Protein AF-A0A352S3V0-F1 (afdb_monomer_lite)

pLDDT: mean 85.22, std 12.22, range [46.59, 95.69]

Sequence (81 aa):
MIDIYHNILWPRYKGAVFSEAYSHAHKAGHKVRFFHISSTGYGRTAYSSVDTSYHRYPYEILFDEPYEAIPTWKMSLRLMR

Foldseek 3Di:
DEEAEDAEDDDLVVLQVVLVVQVVCVVVVHDYEYEHQENAAPPCPPDPDRPNVSNNDHYDHNDDDHSVPDDPVNVVVSVVD

Structure (mmCIF, N/CA/C/O backbone):
data_AF-A0A352S3V0-F1
#
_entry.id   AF-A0A352S3V0-F1
#
loop_
_atom_site.group_PDB
_atom_site.id
_atom_site.type_symbol
_atom_site.label_atom_id
_atom_site.label_alt_id
_atom_site.label_comp_id
_atom_site.label_asym_id
_atom_site.label_entity_id
_atom_site.label_seq_id
_atom_site.pdbx_PDB_ins_code
_atom_site.Cartn_x
_atom_site.Cartn_y
_atom_site.Cartn_z
_atom_site.occupancy
_atom_site.B_iso_or_equiv
_atom_site.auth_seq_id
_atom_site.auth_comp_id
_atom_site.auth_asym_id
_atom_site.auth_atom_id
_atom_site.pdbx_PDB_model_num
ATOM 1 N N . MET A 1 1 ? -10.098 -11.946 7.119 1.00 85.81 1 MET A N 1
ATOM 2 C CA . MET A 1 1 ? -8.801 -11.281 6.871 1.00 85.81 1 MET A CA 1
ATOM 3 C C . MET A 1 1 ? -8.823 -10.805 5.435 1.00 85.81 1 MET A C 1
ATOM 5 O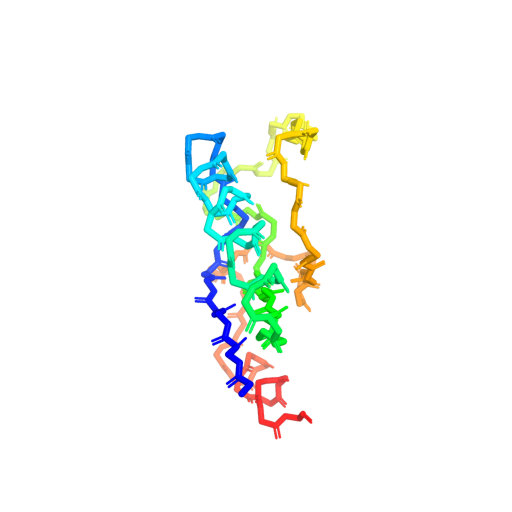 O . MET A 1 1 ? -9.325 -11.554 4.607 1.00 85.81 1 MET A O 1
ATOM 9 N N . ILE A 1 2 ? -8.419 -9.565 5.172 1.00 92.12 2 ILE A N 1
ATOM 10 C CA . ILE A 1 2 ? -8.543 -8.939 3.849 1.00 92.12 2 ILE A CA 1
ATOM 11 C C . ILE A 1 2 ? -7.149 -8.513 3.398 1.00 92.12 2 ILE A C 1
ATOM 13 O O . ILE A 1 2 ? -6.537 -7.659 4.036 1.00 92.12 2 ILE A O 1
ATOM 17 N N . ASP A 1 3 ? -6.670 -9.098 2.307 1.00 93.12 3 ASP A N 1
ATOM 18 C CA . ASP A 1 3 ? -5.386 -8.746 1.708 1.00 93.12 3 ASP A CA 1
ATOM 19 C C . ASP A 1 3 ? -5.633 -8.002 0.397 1.00 93.12 3 ASP A C 1
ATOM 21 O O . ASP A 1 3 ? -6.344 -8.488 -0.485 1.00 93.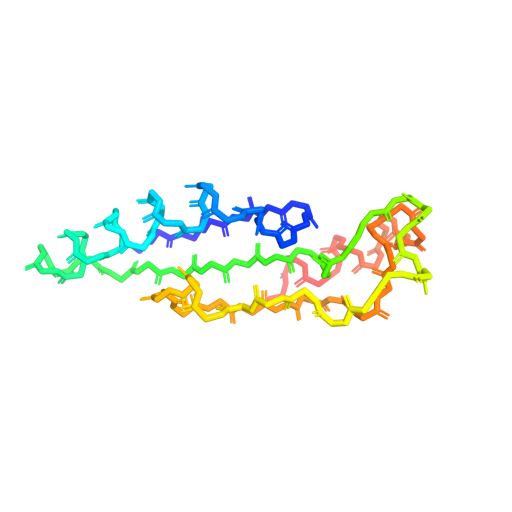12 3 ASP A O 1
ATOM 25 N N . ILE A 1 4 ? -5.081 -6.796 0.288 1.00 92.62 4 ILE A N 1
ATOM 26 C CA . ILE A 1 4 ? -5.261 -5.916 -0.866 1.00 92.62 4 ILE A CA 1
ATOM 27 C C . ILE A 1 4 ? -3.927 -5.794 -1.584 1.00 92.62 4 ILE A C 1
ATOM 29 O O . ILE A 1 4 ? -2.970 -5.256 -1.032 1.00 92.62 4 ILE A O 1
ATOM 33 N N . TYR A 1 5 ? -3.885 -6.260 -2.828 1.00 92.19 5 TYR A N 1
ATOM 34 C CA . TYR A 1 5 ? -2.708 -6.187 -3.685 1.00 92.19 5 TYR A CA 1
ATOM 35 C C . TYR A 1 5 ? -2.892 -5.108 -4.746 1.00 92.19 5 TYR A C 1
ATOM 37 O O . TYR A 1 5 ? -3.954 -5.001 -5.365 1.00 92.19 5 TYR A O 1
ATOM 45 N N . HIS A 1 6 ? -1.854 -4.310 -4.978 1.00 91.38 6 HIS A N 1
ATOM 46 C CA . HIS A 1 6 ? -1.847 -3.322 -6.048 1.00 91.38 6 HIS A CA 1
ATOM 47 C C . HIS A 1 6 ? -0.456 -3.175 -6.669 1.00 91.38 6 HIS A C 1
ATOM 49 O O . HIS A 1 6 ? 0.555 -3.225 -5.978 1.00 91.38 6 HIS A O 1
ATOM 55 N N . ASN A 1 7 ? -0.404 -2.944 -7.980 1.00 90.38 7 ASN A N 1
ATOM 56 C CA . ASN A 1 7 ? 0.842 -2.929 -8.753 1.00 90.38 7 ASN A CA 1
ATOM 57 C C . ASN A 1 7 ? 1.853 -1.886 -8.261 1.00 90.38 7 ASN A C 1
ATOM 59 O O . ASN A 1 7 ? 3.020 -2.195 -8.056 1.00 90.38 7 ASN A O 1
ATOM 63 N N . ILE A 1 8 ? 1.397 -0.654 -8.047 1.00 88.44 8 ILE A N 1
ATOM 64 C CA . ILE A 1 8 ? 2.248 0.461 -7.610 1.00 88.44 8 ILE A CA 1
ATOM 65 C C . ILE A 1 8 ? 1.713 1.118 -6.338 1.00 88.44 8 ILE A C 1
ATOM 67 O O . ILE A 1 8 ? 0.524 0.980 -6.027 1.00 88.44 8 ILE A O 1
ATOM 71 N N . LE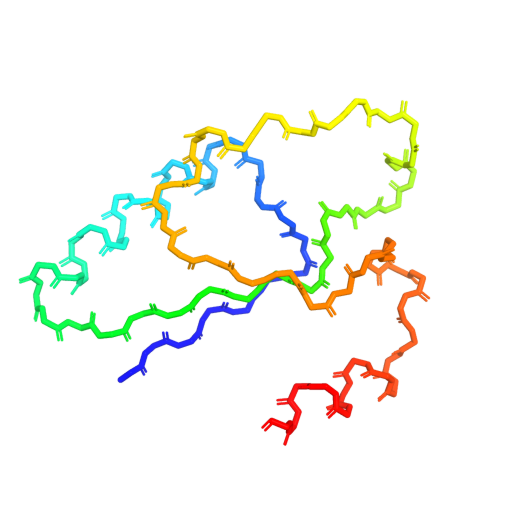U A 1 9 ? 2.552 1.869 -5.626 1.00 86.69 9 LEU A N 1
ATOM 72 C CA . LEU A 1 9 ? 2.105 2.712 -4.521 1.00 86.69 9 LEU A CA 1
ATOM 73 C C . LEU A 1 9 ? 1.051 3.714 -5.011 1.00 86.69 9 LEU A C 1
ATOM 75 O O . LEU A 1 9 ? 1.144 4.281 -6.106 1.00 86.69 9 LEU A O 1
ATOM 79 N N . TRP A 1 10 ? -0.004 3.899 -4.221 1.00 86.69 10 TRP A N 1
ATOM 80 C CA . TRP A 1 10 ? -1.120 4.727 -4.652 1.00 86.69 10 TRP A CA 1
ATOM 81 C C . TRP A 1 10 ? -0.777 6.221 -4.707 1.00 86.69 10 TRP A C 1
ATOM 83 O O . TRP A 1 10 ? -0.125 6.747 -3.809 1.00 86.69 10 TRP A O 1
ATOM 93 N N . PRO A 1 11 ? -1.300 6.951 -5.710 1.00 83.62 11 PRO A N 1
ATOM 94 C CA . PRO A 1 11 ? -1.295 8.406 -5.671 1.00 83.62 11 PRO A CA 1
ATOM 95 C C . PRO A 1 11 ? -2.173 8.921 -4.519 1.00 83.62 11 PRO A C 1
ATOM 97 O O . PRO A 1 11 ? -3.107 8.241 -4.080 1.00 83.62 11 PRO A O 1
ATOM 100 N N . ARG A 1 12 ? -1.924 10.167 -4.097 1.00 84.62 12 ARG A N 1
ATOM 101 C CA . ARG A 1 12 ? -2.564 10.845 -2.954 1.00 84.62 12 ARG A CA 1
ATOM 102 C C . ARG A 1 12 ? -4.053 10.564 -2.758 1.00 84.62 12 ARG A C 1
ATOM 104 O O . ARG A 1 12 ? -4.455 10.184 -1.663 1.00 84.62 12 ARG A O 1
ATOM 111 N N . TYR A 1 13 ? -4.875 10.730 -3.795 1.00 85.25 13 TYR A N 1
ATOM 112 C CA . TYR A 1 13 ? -6.328 10.565 -3.657 1.00 85.25 13 TYR A CA 1
ATOM 113 C C . TYR A 1 13 ? -6.729 9.124 -3.301 1.00 85.25 13 TYR A C 1
ATOM 115 O O . TYR A 1 13 ? -7.568 8.923 -2.427 1.00 85.25 13 TYR A O 1
ATOM 123 N N . LYS A 1 14 ? -6.093 8.114 -3.916 1.00 88.38 14 LYS A N 1
ATOM 124 C CA . LYS A 1 14 ? -6.323 6.701 -3.579 1.00 88.38 14 LYS A CA 1
ATOM 125 C C . LYS A 1 14 ? -5.808 6.406 -2.174 1.00 88.38 14 LYS A C 1
ATOM 127 O O . LYS A 1 14 ? -6.523 5.793 -1.391 1.00 88.38 14 LYS A O 1
ATOM 132 N N . GLY A 1 15 ? -4.618 6.905 -1.831 1.00 88.56 15 GLY A N 1
ATOM 133 C CA . GLY A 1 15 ? -4.062 6.763 -0.484 1.00 88.56 15 GLY A CA 1
ATOM 134 C C . GLY A 1 15 ? -5.002 7.300 0.604 1.00 88.56 15 GLY A C 1
ATOM 135 O O . GLY A 1 15 ? -5.226 6.626 1.608 1.00 88.56 15 GLY A O 1
ATOM 136 N N . ALA A 1 16 ? -5.633 8.456 0.375 1.00 90.44 16 ALA A N 1
ATOM 137 C CA . ALA A 1 16 ? -6.599 9.036 1.307 1.00 90.44 16 ALA A CA 1
ATOM 138 C C . ALA A 1 16 ? -7.878 8.190 1.442 1.00 90.44 16 ALA A C 1
ATOM 140 O O . ALA A 1 16 ? -8.292 7.889 2.560 1.00 90.44 16 ALA A O 1
ATOM 141 N N . VAL A 1 17 ? -8.466 7.750 0.323 1.00 92.50 17 VAL A N 1
ATOM 142 C CA . VAL A 1 17 ? -9.679 6.907 0.326 1.00 92.50 17 VAL A CA 1
ATOM 143 C C . VAL A 1 17 ? -9.438 5.595 1.069 1.00 92.50 17 VAL A C 1
ATOM 145 O O . VAL A 1 17 ? -10.226 5.217 1.935 1.00 92.50 17 VAL A O 1
ATOM 148 N N . PHE A 1 18 ? -8.331 4.912 0.779 1.00 93.25 18 PHE A N 1
ATOM 149 C CA . PHE A 1 18 ? -8.023 3.642 1.430 1.00 93.25 18 PHE A CA 1
ATOM 150 C C . PHE A 1 18 ? -7.566 3.797 2.882 1.00 93.25 18 PHE A C 1
ATOM 152 O O . PHE A 1 18 ? -7.738 2.867 3.665 1.00 93.25 18 PHE A O 1
ATOM 159 N N . SER A 1 19 ? -7.072 4.974 3.273 1.00 93.56 19 SER A N 1
ATOM 160 C CA . SER A 1 19 ? -6.841 5.294 4.685 1.00 93.56 19 SER A CA 1
ATOM 161 C C . SER A 1 19 ? -8.149 5.330 5.474 1.00 93.56 19 SER A C 1
ATOM 163 O O . SER A 1 19 ? -8.232 4.747 6.554 1.00 93.56 19 SER A O 1
ATOM 165 N N . GLU A 1 20 ? -9.190 5.962 4.927 1.00 95.25 20 GLU A N 1
ATOM 166 C CA . GLU A 1 20 ? -10.511 5.968 5.566 1.00 95.25 20 GLU A CA 1
ATOM 167 C C . GLU A 1 20 ? -11.151 4.575 5.536 1.00 95.25 20 GLU A C 1
ATOM 169 O O . GLU A 1 20 ? -11.655 4.104 6.557 1.00 95.25 20 GLU A O 1
ATOM 174 N N . ALA A 1 21 ? -11.049 3.854 4.414 1.00 93.69 21 ALA A N 1
ATOM 175 C CA . ALA A 1 21 ? -11.529 2.475 4.327 1.00 93.69 21 ALA A CA 1
ATOM 176 C C . ALA A 1 21 ? -10.857 1.563 5.372 1.00 93.69 21 ALA A C 1
ATOM 178 O O . ALA A 1 21 ? -11.540 0.794 6.051 1.00 93.69 21 ALA A O 1
ATOM 179 N N . TYR A 1 22 ? -9.536 1.687 5.551 1.00 95.38 22 TYR A N 1
ATOM 180 C CA . TYR A 1 22 ? -8.793 0.977 6.592 1.00 95.38 22 TYR A CA 1
ATOM 181 C C . TYR A 1 22 ? -9.283 1.347 7.994 1.00 95.38 22 TYR A C 1
ATOM 183 O O . TYR A 1 22 ? -9.548 0.453 8.793 1.00 95.38 22 TYR A O 1
ATOM 191 N N . SER A 1 23 ? -9.460 2.639 8.284 1.00 95.31 23 SER A N 1
ATOM 192 C CA . SER A 1 23 ? -9.977 3.128 9.571 1.00 95.31 23 SER A CA 1
ATOM 193 C C . SER A 1 23 ? -11.329 2.497 9.920 1.00 95.31 23 SER A C 1
ATOM 195 O O . SER A 1 23 ? -11.509 1.984 11.027 1.00 95.31 23 SER A O 1
ATOM 197 N N . HIS A 1 24 ? -12.267 2.459 8.969 1.00 95.69 24 HIS A N 1
ATOM 198 C CA . HIS A 1 24 ? -13.576 1.834 9.170 1.00 95.69 24 HIS A CA 1
ATOM 199 C C . HIS A 1 24 ? -13.486 0.316 9.345 1.00 95.69 24 HIS A C 1
ATOM 201 O O . HIS A 1 24 ? -14.081 -0.226 10.278 1.00 95.69 24 HIS A O 1
ATOM 207 N N . ALA A 1 25 ? -12.716 -0.369 8.499 1.00 94.31 25 ALA A N 1
ATOM 208 C CA . ALA A 1 25 ? -12.533 -1.814 8.597 1.00 94.31 25 ALA A CA 1
ATOM 209 C C . ALA A 1 25 ? -11.876 -2.214 9.929 1.00 94.31 25 ALA A C 1
ATOM 211 O O . ALA A 1 25 ? -12.315 -3.165 10.575 1.00 94.31 25 ALA A O 1
ATOM 212 N N . HIS A 1 26 ? -10.874 -1.453 10.374 1.00 93.94 26 HIS A N 1
ATOM 213 C CA . HIS A 1 26 ? -10.185 -1.679 11.638 1.00 93.94 26 HIS A CA 1
ATOM 214 C C . HIS A 1 26 ? -11.115 -1.467 12.839 1.00 93.94 26 HIS A C 1
ATOM 216 O O . HIS A 1 26 ? -11.161 -2.315 13.729 1.00 93.94 26 HIS A O 1
ATOM 222 N N . LYS A 1 27 ? -11.923 -0.396 12.834 1.00 95.56 27 LYS A N 1
ATOM 223 C CA . LYS A 1 27 ? -12.956 -0.149 13.860 1.00 95.56 27 LYS A CA 1
ATOM 224 C C . LYS A 1 27 ? -14.009 -1.257 13.920 1.00 95.56 27 LYS A C 1
ATOM 226 O O . LYS A 1 27 ? -14.503 -1.559 14.999 1.00 95.56 27 LYS A O 1
ATOM 231 N N . ALA A 1 28 ? -14.321 -1.882 12.787 1.00 95.25 28 ALA A N 1
ATOM 232 C CA . ALA A 1 28 ? -15.215 -3.037 12.711 1.00 95.25 28 ALA A CA 1
ATOM 233 C C . ALA A 1 28 ? -14.548 -4.370 13.127 1.00 95.25 28 ALA A C 1
ATOM 235 O O . ALA A 1 28 ? -15.181 -5.421 13.062 1.00 95.25 28 ALA A O 1
ATOM 236 N N . GLY A 1 29 ? -13.278 -4.357 13.548 1.00 95.19 29 GLY A N 1
ATOM 237 C CA . GLY A 1 29 ? -12.546 -5.551 13.984 1.00 95.19 29 GLY A CA 1
ATOM 238 C C . GLY A 1 29 ? -11.936 -6.373 12.844 1.00 95.19 29 GLY A C 1
ATOM 239 O O . GLY A 1 29 ? -11.441 -7.481 13.070 1.00 95.19 29 GLY A O 1
ATOM 240 N N . HIS A 1 30 ? -11.932 -5.861 11.612 1.00 95.12 30 HIS A N 1
ATOM 241 C CA . HIS A 1 30 ? -11.309 -6.546 10.486 1.00 95.12 30 HIS A CA 1
ATOM 242 C C . HIS A 1 30 ? -9.799 -6.290 10.435 1.00 95.12 30 HIS A C 1
ATOM 244 O O . HIS A 1 30 ? -9.315 -5.164 10.545 1.00 95.12 30 HIS A O 1
ATOM 250 N N . LYS A 1 31 ? -9.039 -7.363 10.191 1.00 93.62 31 LYS A N 1
ATOM 251 C CA . LYS A 1 31 ? -7.613 -7.292 9.855 1.00 93.62 31 LYS A CA 1
ATOM 252 C C . LYS A 1 31 ? -7.459 -7.094 8.350 1.00 93.62 31 LYS A C 1
ATOM 254 O O . LYS A 1 31 ? -7.870 -7.973 7.585 1.00 93.62 31 LYS A O 1
ATOM 259 N N . VAL A 1 32 ? -6.864 -5.968 7.962 1.00 94.38 32 VAL A N 1
ATOM 260 C CA . VAL A 1 32 ? -6.590 -5.598 6.569 1.00 94.38 32 VAL A CA 1
ATOM 261 C C . VAL A 1 32 ? -5.087 -5.401 6.386 1.00 94.38 32 VAL A C 1
ATOM 263 O O . VAL A 1 32 ? -4.461 -4.738 7.214 1.00 94.38 32 VAL A O 1
ATOM 266 N N . ARG A 1 33 ? -4.516 -5.966 5.320 1.00 93.38 33 ARG A N 1
ATOM 267 C CA . ARG A 1 33 ? -3.120 -5.755 4.914 1.00 93.38 33 ARG A CA 1
ATOM 268 C C . ARG A 1 33 ? -3.072 -5.226 3.490 1.00 93.38 33 ARG A C 1
ATOM 270 O O . ARG A 1 33 ? -3.854 -5.655 2.642 1.00 93.38 33 ARG A O 1
ATOM 277 N N . PHE A 1 34 ? -2.140 -4.319 3.234 1.00 94.50 34 PHE A N 1
ATOM 278 C CA . PHE A 1 34 ? -1.941 -3.729 1.919 1.00 94.50 34 PHE A CA 1
ATOM 279 C C . PHE A 1 34 ? -0.560 -4.105 1.397 1.00 94.50 34 PHE A C 1
ATOM 281 O O . PHE A 1 34 ? 0.443 -3.926 2.085 1.00 94.50 34 PHE A O 1
ATOM 288 N N . PHE A 1 35 ? -0.515 -4.600 0.169 1.00 93.50 35 PHE A N 1
ATOM 289 C CA . PHE A 1 35 ? 0.705 -4.983 -0.520 1.00 93.50 35 PHE A CA 1
ATOM 290 C C . PHE A 1 35 ? 0.795 -4.202 -1.824 1.00 93.50 35 PHE A C 1
ATOM 292 O O . PHE A 1 35 ? -0.047 -4.337 -2.717 1.00 93.50 35 PHE A O 1
ATOM 299 N N . HIS A 1 36 ? 1.828 -3.381 -1.936 1.00 92.00 36 HIS A N 1
ATOM 300 C CA . HIS A 1 36 ? 2.189 -2.707 -3.169 1.00 92.00 36 HIS A CA 1
ATOM 301 C C . HIS A 1 36 ? 3.337 -3.478 -3.817 1.00 92.00 36 HIS A C 1
ATOM 303 O O . HIS A 1 36 ? 4.336 -3.769 -3.166 1.00 92.00 36 HIS A O 1
ATOM 309 N N . ILE A 1 37 ? 3.203 -3.855 -5.087 1.00 90.56 37 ILE A N 1
ATOM 310 C CA . ILE A 1 37 ? 4.243 -4.651 -5.753 1.00 90.56 37 ILE A CA 1
ATOM 311 C C . ILE A 1 37 ? 5.501 -3.792 -5.933 1.00 90.56 37 ILE A C 1
ATOM 313 O O . ILE A 1 37 ? 6.588 -4.239 -5.592 1.00 90.56 37 ILE A O 1
ATOM 317 N N . SER A 1 38 ? 5.346 -2.540 -6.357 1.00 88.75 38 SER A N 1
ATOM 318 C CA . SER A 1 38 ? 6.431 -1.564 -6.476 1.00 88.75 38 SER A CA 1
ATOM 319 C C . SER A 1 38 ? 6.055 -0.199 -5.892 1.00 88.75 38 SER A C 1
ATOM 321 O O . SER A 1 38 ? 4.878 0.139 -5.748 1.00 88.75 38 SER A O 1
ATOM 323 N N . SER A 1 39 ? 7.058 0.625 -5.593 1.00 81.75 39 SER A N 1
ATOM 324 C CA . SER A 1 39 ? 6.885 2.051 -5.302 1.00 81.75 39 SER A CA 1
ATOM 325 C C . SER A 1 39 ? 6.475 2.858 -6.543 1.00 81.75 39 SER A C 1
ATOM 327 O O . SER A 1 39 ? 5.729 3.834 -6.426 1.00 81.75 39 SER A O 1
ATOM 329 N N . THR A 1 40 ? 6.922 2.458 -7.740 1.00 80.31 40 THR A N 1
ATOM 330 C CA . THR A 1 40 ? 6.777 3.237 -8.981 1.00 80.31 40 THR A CA 1
ATOM 331 C C . THR A 1 40 ? 6.530 2.357 -10.217 1.00 80.31 40 THR A C 1
ATOM 333 O O . THR A 1 40 ? 6.687 1.141 -10.187 1.00 80.31 40 THR A O 1
ATOM 336 N N . GLY A 1 41 ? 6.089 2.980 -11.313 1.00 73.06 41 GLY A N 1
ATOM 337 C CA . GLY A 1 41 ? 5.965 2.351 -12.635 1.00 73.06 41 GLY A CA 1
ATOM 338 C C . GLY A 1 41 ? 6.805 3.088 -13.682 1.00 73.06 41 GLY A C 1
ATOM 339 O O . GLY A 1 41 ? 7.574 3.991 -13.331 1.00 73.06 41 GLY A O 1
ATOM 340 N N . TYR A 1 42 ? 6.634 2.730 -14.954 1.00 62.03 42 TYR A N 1
ATOM 341 C CA . TYR A 1 42 ? 7.434 3.182 -16.099 1.00 62.03 42 TYR A CA 1
ATOM 342 C C . TYR A 1 42 ? 7.776 4.683 -16.044 1.00 62.03 42 TYR A C 1
ATOM 344 O O . TYR A 1 42 ? 6.906 5.530 -15.828 1.00 62.03 42 TYR A O 1
ATOM 352 N N . GLY A 1 43 ? 9.051 5.028 -16.253 1.00 58.78 43 GLY A N 1
ATOM 353 C CA . GLY A 1 43 ? 9.498 6.419 -16.421 1.00 58.78 43 GLY A CA 1
ATOM 354 C C . GLY A 1 43 ? 9.488 7.304 -15.165 1.00 58.78 43 GLY A C 1
ATOM 355 O O . GLY A 1 43 ? 9.677 8.513 -15.287 1.00 58.78 43 GLY A O 1
ATOM 356 N N . ARG A 1 44 ? 9.286 6.752 -13.959 1.00 55.00 44 ARG A N 1
ATOM 357 C CA . ARG A 1 44 ? 9.299 7.521 -12.693 1.00 55.00 44 ARG A CA 1
ATOM 358 C C . ARG A 1 44 ? 10.588 7.435 -11.876 1.00 55.00 44 ARG A C 1
ATOM 360 O O . ARG A 1 44 ? 10.641 8.010 -10.794 1.00 55.00 44 ARG A O 1
ATOM 367 N N . THR A 1 45 ? 11.643 6.826 -12.407 1.00 50.16 45 THR A N 1
ATOM 368 C CA . THR A 1 45 ? 12.978 6.771 -11.781 1.00 50.16 45 THR A CA 1
ATOM 369 C C . THR A 1 45 ? 13.617 8.147 -11.530 1.00 50.16 45 THR A C 1
ATOM 371 O O . THR A 1 45 ? 14.609 8.219 -10.817 1.00 5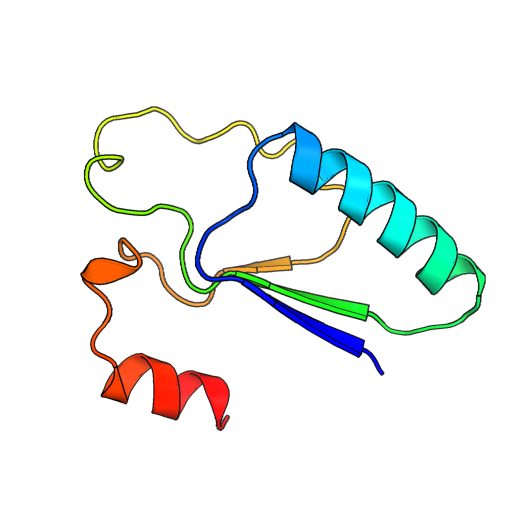0.16 45 THR A O 1
ATOM 374 N N . ALA A 1 46 ? 13.061 9.236 -12.079 1.00 46.59 46 ALA A N 1
ATOM 375 C CA . ALA A 1 46 ? 13.625 10.587 -12.005 1.00 46.59 46 ALA A CA 1
ATOM 376 C C . ALA A 1 46 ? 12.853 11.586 -11.115 1.00 46.59 46 ALA A C 1
ATOM 378 O O . ALA A 1 46 ? 13.246 12.748 -11.042 1.00 46.59 46 ALA A O 1
ATOM 379 N N . TYR A 1 47 ? 11.765 11.181 -10.449 1.00 49.41 47 TYR A N 1
ATOM 380 C CA . TYR A 1 47 ? 10.999 12.087 -9.584 1.00 49.41 47 TYR A CA 1
ATOM 381 C C . TYR A 1 47 ? 11.278 11.800 -8.107 1.00 49.41 47 TYR A C 1
ATOM 383 O O . TYR A 1 47 ? 11.411 10.646 -7.710 1.00 49.41 47 TYR A O 1
ATOM 391 N N . SER A 1 48 ? 11.397 12.875 -7.319 1.00 52.56 48 SER A N 1
ATOM 392 C CA . SER A 1 48 ? 11.648 12.869 -5.872 1.00 52.56 48 SER A CA 1
ATOM 393 C C . SER A 1 48 ? 10.811 11.828 -5.129 1.00 52.56 48 SER A C 1
ATOM 395 O O . SER A 1 48 ? 9.707 11.503 -5.572 1.00 52.56 48 SER A O 1
ATOM 397 N N . SER A 1 49 ? 11.298 11.375 -3.967 1.00 56.72 49 SER A N 1
ATOM 398 C CA . SER A 1 49 ? 10.529 10.541 -3.037 1.00 56.72 49 SER A CA 1
ATOM 399 C C . SER A 1 49 ? 9.091 11.053 -2.949 1.00 56.72 49 SER A C 1
ATOM 401 O O . SER A 1 49 ? 8.837 12.203 -2.588 1.00 56.72 49 SER A O 1
ATOM 403 N N . VAL A 1 50 ? 8.148 10.219 -3.391 1.00 63.53 50 VAL A N 1
ATOM 404 C CA . VAL A 1 50 ? 6.726 10.554 -3.354 1.00 63.53 50 VAL A CA 1
ATOM 405 C C . VAL A 1 50 ? 6.384 10.798 -1.889 1.00 63.53 50 VAL A C 1
ATOM 407 O O . VAL A 1 50 ? 6.686 9.955 -1.048 1.00 63.53 50 VAL A O 1
ATOM 410 N N . ASP A 1 51 ? 5.808 11.957 -1.571 1.00 68.56 51 ASP A N 1
ATOM 411 C CA . ASP A 1 51 ? 5.297 12.218 -0.226 1.00 68.56 51 ASP A CA 1
ATOM 412 C C . ASP A 1 51 ? 4.332 11.086 0.138 1.00 68.56 51 ASP A C 1
ATOM 414 O O . ASP A 1 51 ? 3.365 10.852 -0.574 1.00 68.56 51 ASP A O 1
ATOM 418 N N . THR A 1 52 ? 4.616 10.337 1.199 1.00 73.50 52 THR A N 1
ATOM 419 C CA . THR A 1 52 ? 3.783 9.206 1.630 1.00 73.50 52 THR A CA 1
ATOM 420 C C . THR A 1 52 ? 2.953 9.527 2.866 1.00 73.50 52 THR A C 1
ATOM 422 O O . THR A 1 52 ? 2.229 8.657 3.349 1.00 73.50 52 THR A O 1
ATOM 425 N N . SER A 1 53 ? 2.982 10.775 3.351 1.00 79.06 53 SER A N 1
ATOM 426 C CA . SER A 1 53 ? 2.287 11.216 4.570 1.00 79.06 53 SER A CA 1
ATOM 427 C C . SER A 1 53 ? 0.776 10.947 4.558 1.00 79.06 53 SER A C 1
ATOM 429 O O . SER A 1 53 ? 0.143 10.818 5.606 1.00 79.06 53 SER A O 1
ATOM 431 N N . TYR A 1 54 ? 0.183 10.822 3.370 1.00 79.44 54 TYR A N 1
ATOM 432 C CA . TYR A 1 54 ? -1.238 10.547 3.185 1.00 79.44 54 TYR A CA 1
ATOM 433 C C . TYR A 1 54 ? -1.620 9.060 3.267 1.00 79.44 54 TYR A C 1
ATOM 435 O O . TYR A 1 54 ? -2.814 8.752 3.291 1.00 79.44 54 TYR A O 1
ATOM 443 N N . HIS A 1 55 ? -0.659 8.136 3.310 1.00 85.44 55 HIS A N 1
ATOM 444 C CA . HIS A 1 55 ? -0.922 6.715 3.537 1.00 85.44 55 HIS A CA 1
ATOM 445 C C . HIS A 1 55 ? -0.999 6.437 5.041 1.00 85.44 55 HIS A C 1
ATOM 447 O O . HIS A 1 55 ? 0.003 6.150 5.688 1.00 85.44 55 HIS A O 1
ATOM 453 N N . ARG A 1 56 ? -2.206 6.511 5.612 1.00 90.25 56 ARG A N 1
ATOM 454 C CA . ARG A 1 56 ? -2.459 6.244 7.044 1.00 90.25 56 ARG A CA 1
ATOM 455 C C . ARG A 1 56 ? -2.937 4.809 7.301 1.00 90.25 56 ARG A C 1
ATOM 457 O O . ARG A 1 56 ? -3.663 4.551 8.258 1.00 90.25 56 ARG A O 1
ATOM 464 N N . TYR A 1 57 ? -2.551 3.881 6.432 1.00 90.50 57 TYR A N 1
ATOM 465 C CA . TYR A 1 57 ? -2.819 2.450 6.549 1.00 90.50 57 TYR A CA 1
ATOM 466 C C . TYR A 1 57 ? -1.495 1.676 6.451 1.00 90.50 57 TYR A C 1
ATOM 468 O O . TYR A 1 57 ? -0.574 2.140 5.775 1.00 90.50 57 TYR A O 1
ATOM 476 N N . PRO A 1 58 ? -1.367 0.514 7.112 1.00 91.06 58 PRO A N 1
ATOM 477 C CA . PRO A 1 58 ? -0.151 -0.286 7.042 1.00 91.06 58 PRO A CA 1
ATOM 478 C C . PRO A 1 58 ? -0.005 -0.902 5.647 1.00 91.06 58 PRO A C 1
ATOM 480 O O . PRO A 1 58 ? -0.921 -1.579 5.178 1.00 91.06 58 PRO A O 1
ATOM 483 N N . TYR A 1 59 ? 1.141 -0.694 4.999 1.00 92.00 59 TYR A N 1
ATOM 484 C CA . TYR A 1 59 ? 1.450 -1.307 3.709 1.00 92.00 59 TYR A CA 1
ATOM 485 C C . TYR A 1 59 ? 2.879 -1.845 3.637 1.00 92.00 59 TYR A C 1
ATOM 487 O O . TYR A 1 59 ? 3.781 -1.331 4.294 1.00 92.00 59 TYR A O 1
ATOM 495 N N . GLU A 1 60 ? 3.075 -2.866 2.806 1.00 92.12 60 GLU A N 1
ATOM 496 C CA . GLU A 1 60 ? 4.383 -3.414 2.439 1.00 92.12 60 GLU A CA 1
ATOM 497 C C . GLU A 1 60 ? 4.634 -3.163 0.948 1.00 92.12 60 GLU A C 1
ATOM 499 O O . GLU A 1 60 ? 3.741 -3.374 0.124 1.00 92.12 60 GLU A O 1
ATOM 504 N N . ILE A 1 61 ? 5.842 -2.714 0.600 1.00 90.56 61 ILE A N 1
ATOM 505 C CA . ILE A 1 61 ? 6.316 -2.681 -0.787 1.00 90.56 61 ILE A CA 1
ATOM 506 C C . ILE A 1 61 ? 7.141 -3.946 -1.021 1.00 90.56 61 ILE A C 1
ATOM 508 O O . ILE A 1 61 ? 8.104 -4.197 -0.301 1.00 90.56 61 ILE A O 1
ATOM 512 N N . LEU A 1 62 ? 6.754 -4.752 -2.007 1.00 91.12 62 LEU A N 1
ATOM 513 C CA . LEU A 1 62 ? 7.348 -6.072 -2.231 1.00 91.12 62 LEU A CA 1
ATOM 514 C C . LEU A 1 62 ? 8.677 -6.018 -2.994 1.00 91.12 62 LEU A C 1
ATOM 516 O O . LEU A 1 62 ? 9.510 -6.908 -2.806 1.00 91.12 62 LEU A O 1
ATOM 520 N N . PHE A 1 63 ? 8.866 -5.003 -3.841 1.00 89.25 63 PHE A N 1
ATOM 521 C CA . PHE A 1 63 ? 10.043 -4.833 -4.690 1.00 89.25 63 PHE A CA 1
ATOM 522 C C . PHE A 1 63 ? 10.478 -3.363 -4.771 1.00 89.25 63 PHE A C 1
ATOM 524 O O . PHE A 1 63 ? 9.650 -2.466 -4.934 1.00 89.25 63 PHE A O 1
ATOM 531 N N . ASP A 1 64 ? 11.791 -3.133 -4.722 1.00 84.94 64 ASP A N 1
ATOM 532 C CA . ASP A 1 64 ? 12.438 -1.824 -4.919 1.00 84.94 64 ASP A CA 1
ATOM 533 C C . ASP A 1 64 ? 12.879 -1.633 -6.384 1.00 84.94 64 ASP A C 1
ATOM 535 O O . ASP A 1 64 ? 13.996 -1.246 -6.708 1.00 84.94 64 ASP A O 1
ATOM 539 N N . GLU A 1 65 ? 12.006 -2.030 -7.305 1.00 85.62 65 GLU A N 1
ATOM 540 C CA . GLU A 1 65 ? 12.223 -2.017 -8.753 1.00 85.62 65 GLU A CA 1
ATOM 541 C C . GLU A 1 65 ? 10.941 -1.477 -9.396 1.00 85.62 65 GLU A C 1
ATOM 543 O O . GLU A 1 65 ? 9.862 -1.804 -8.894 1.00 85.62 65 GLU A O 1
ATOM 548 N N . PRO A 1 66 ? 10.986 -0.686 -10.487 1.00 85.50 66 PRO A N 1
ATOM 549 C CA . PRO A 1 66 ? 9.776 -0.282 -11.205 1.00 85.50 66 PRO A CA 1
ATOM 550 C C . PRO A 1 66 ? 8.934 -1.502 -11.580 1.00 85.50 66 PRO A C 1
ATOM 552 O O . PRO A 1 66 ? 9.490 -2.516 -12.000 1.00 85.50 66 PRO A O 1
ATOM 555 N N . TYR A 1 67 ? 7.609 -1.408 -11.442 1.00 87.25 67 TYR A N 1
ATOM 556 C CA . TYR A 1 67 ? 6.702 -2.553 -11.599 1.00 87.25 67 TYR A CA 1
ATOM 557 C C . TYR A 1 67 ? 6.956 -3.378 -12.873 1.00 87.25 67 TYR A C 1
ATOM 559 O O . TYR A 1 67 ? 6.967 -4.605 -12.839 1.00 87.25 67 TYR A O 1
ATOM 567 N N . GLU A 1 68 ? 7.208 -2.708 -13.991 1.00 86.81 68 GLU A N 1
ATOM 568 C CA . GLU A 1 68 ? 7.399 -3.314 -15.309 1.00 86.81 68 GLU A CA 1
ATOM 569 C C . GLU A 1 68 ? 8.772 -3.977 -15.479 1.00 86.81 68 GLU A C 1
ATOM 571 O O . GLU A 1 68 ? 8.945 -4.807 -16.368 1.00 86.81 68 GLU A O 1
ATOM 576 N N . ALA A 1 69 ? 9.745 -3.628 -14.634 1.00 88.94 69 ALA A N 1
ATOM 577 C CA . ALA A 1 69 ? 11.058 -4.263 -14.605 1.00 88.94 69 ALA A CA 1
ATOM 578 C C . ALA A 1 69 ? 11.059 -5.564 -13.786 1.00 88.94 69 ALA A C 1
ATOM 580 O O . ALA A 1 69 ? 12.026 -6.322 -13.852 1.00 88.94 69 ALA A O 1
ATOM 581 N N . ILE A 1 70 ? 9.994 -5.837 -13.022 1.00 89.19 70 ILE A N 1
ATOM 582 C CA . ILE A 1 70 ? 9.891 -7.026 -12.174 1.00 89.19 70 ILE A CA 1
ATOM 583 C C . ILE A 1 70 ? 9.503 -8.228 -13.044 1.00 89.19 70 ILE A C 1
ATOM 585 O O . ILE A 1 70 ? 8.399 -8.266 -13.594 1.00 89.19 70 ILE A O 1
ATOM 589 N N . PRO A 1 71 ? 10.352 -9.267 -13.142 1.00 92.31 71 PRO A N 1
ATOM 590 C CA . PRO A 1 71 ? 10.001 -10.465 -13.889 1.00 92.31 71 PRO A CA 1
ATOM 591 C C . PRO A 1 71 ? 8.796 -11.178 -13.267 1.00 92.31 71 PRO A C 1
ATOM 593 O O . PRO A 1 71 ? 8.746 -11.392 -12.053 1.00 92.31 71 PRO A O 1
ATOM 596 N N . THR A 1 72 ? 7.856 -11.634 -14.099 1.00 90.38 72 THR A N 1
ATOM 597 C CA . THR A 1 72 ? 6.614 -12.280 -13.638 1.00 90.38 72 THR A CA 1
ATOM 598 C C . THR A 1 72 ? 6.878 -13.474 -12.722 1.00 90.38 72 THR A C 1
ATOM 600 O O . THR A 1 72 ? 6.203 -13.623 -11.711 1.00 90.38 72 THR A O 1
ATOM 603 N N . TRP A 1 73 ? 7.903 -14.284 -13.006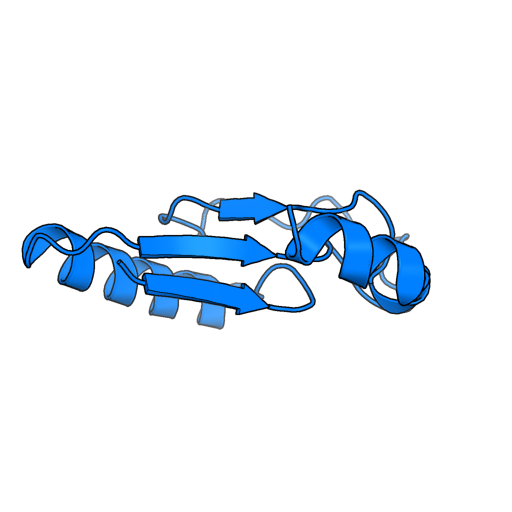 1.00 92.56 73 TRP A N 1
ATOM 604 C CA . TRP A 1 73 ? 8.262 -15.435 -12.169 1.00 92.56 73 TRP A CA 1
ATOM 605 C C . TRP A 1 73 ? 8.705 -15.022 -10.754 1.00 92.56 73 TRP A C 1
ATOM 607 O O . TRP A 1 73 ? 8.345 -15.677 -9.777 1.00 92.56 73 TRP A O 1
ATOM 617 N N . LYS A 1 74 ? 9.440 -13.907 -10.630 1.00 92.19 74 LYS A N 1
ATOM 618 C CA . LYS A 1 74 ? 9.911 -13.354 -9.351 1.00 92.19 74 LYS A CA 1
ATOM 619 C C . LYS A 1 7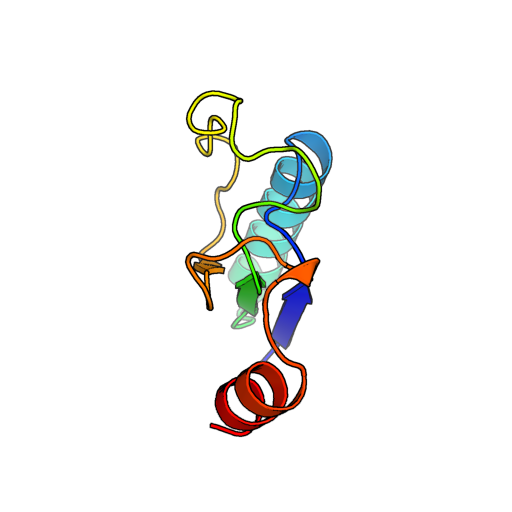4 ? 8.721 -12.854 -8.530 1.00 92.19 74 LYS A C 1
ATOM 621 O O . LYS A 1 74 ? 8.637 -13.124 -7.333 1.00 92.19 74 LYS A O 1
ATOM 626 N N . MET A 1 75 ? 7.773 -12.191 -9.194 1.00 90.50 75 MET A N 1
ATOM 627 C CA . MET A 1 75 ? 6.507 -11.761 -8.599 1.00 90.50 75 MET A CA 1
ATOM 628 C C . MET A 1 75 ? 5.672 -12.959 -8.124 1.00 90.50 75 MET A C 1
ATOM 630 O O . MET A 1 75 ? 5.264 -12.986 -6.966 1.00 90.50 75 MET A O 1
ATOM 634 N N . SER A 1 76 ? 5.470 -13.975 -8.969 1.00 90.38 76 SER A N 1
ATOM 635 C CA . SER A 1 76 ? 4.713 -15.183 -8.617 1.00 90.38 76 SER A CA 1
ATOM 636 C C . SER A 1 76 ? 5.299 -15.895 -7.398 1.00 90.38 76 SER A C 1
ATOM 638 O O . SER A 1 76 ? 4.563 -16.185 -6.459 1.00 90.38 76 SER A O 1
ATOM 640 N N . LEU A 1 77 ? 6.620 -16.102 -7.353 1.00 91.62 77 LEU A N 1
ATOM 641 C CA . LEU A 1 77 ? 7.282 -16.723 -6.199 1.00 91.62 77 LEU A CA 1
ATOM 642 C C . LEU A 1 77 ? 7.092 -15.926 -4.904 1.00 91.62 77 LEU A C 1
ATOM 644 O O . LEU A 1 77 ? 6.949 -16.521 -3.840 1.00 91.62 77 LEU A O 1
ATOM 648 N N . ARG A 1 78 ? 7.104 -14.590 -4.976 1.00 89.19 78 ARG A N 1
ATOM 649 C CA . ARG A 1 78 ? 6.938 -13.726 -3.800 1.00 89.19 78 ARG A CA 1
ATOM 650 C C . ARG A 1 78 ? 5.496 -13.696 -3.295 1.00 89.19 78 ARG A C 1
ATOM 652 O O . ARG A 1 78 ? 5.314 -13.606 -2.089 1.00 89.19 78 ARG A O 1
ATOM 659 N N . LEU A 1 79 ? 4.509 -13.763 -4.192 1.00 85.38 79 LEU A N 1
ATOM 660 C CA . LEU A 1 79 ? 3.078 -13.750 -3.853 1.00 85.38 79 LEU A CA 1
ATOM 661 C C . LEU A 1 79 ? 2.554 -15.107 -3.362 1.00 85.38 79 LEU A C 1
ATOM 663 O O . LEU A 1 79 ? 1.543 -15.151 -2.671 1.00 85.38 79 LEU A O 1
ATOM 667 N N . MET A 1 80 ? 3.221 -16.206 -3.723 1.00 83.94 80 MET A N 1
ATOM 668 C CA . MET A 1 80 ? 2.896 -17.557 -3.241 1.00 83.94 80 MET A CA 1
ATOM 669 C C . MET A 1 80 ? 3.519 -17.886 -1.876 1.00 83.94 80 MET A C 1
ATOM 671 O O . MET A 1 80 ? 3.336 -18.997 -1.379 1.00 83.94 80 MET A O 1
ATOM 675 N N . ARG A 1 81 ? 4.286 -16.957 -1.300 1.00 68.50 81 ARG A N 1
ATOM 676 C CA . ARG A 1 81 ? 5.006 -17.120 -0.037 1.00 68.50 81 ARG A CA 1
ATOM 677 C C . ARG A 1 81 ? 4.272 -16.424 1.099 1.00 68.50 81 ARG A C 1
ATOM 679 O O . ARG A 1 81 ? 4.249 -17.012 2.199 1.00 68.50 81 ARG A O 1
#

Secondary structure (DSSP, 8-state):
-EEEEEEEPPPHHHHHHHHHHHHHHHHTT--EEEEEEES--TT-TTS-----TT--S-EEEEESS-GGGS-HHHHHHHHT-

Radius of gyration: 13.55 Å; chains: 1; bounding box: 29×30×30 Å